Protein AF-A0A8T6WLR1-F1 (afdb_monomer)

Secondary structure (DSSP, 8-state):
-HHHHHHHHHTT---GGGHHHHHHHHHHHHHHHHTT-TTHHHHHHHHHHHHHHSPPEEEEEE-----BGGGS-HHHHHHHHHHHHHTTTT---GGGGGTT-PPPBHHHHHHHHHHHHHEEEEEEEEE---THHHHSTT--

Sequence (140 aa):
MDEAIHRLKKEGLVYPPYEKAVRGFYKHIVELEKEGRNGIWARFLKNVFAPMMAKKFEFVVGNPPWIRWGYLSKEYREATLDMWKNYGLFSLKGQAARLGGGEKDFSMLFTYATADHYLARNGKLGFLITQEVFKSKGAG

pLDDT: mean 82.79, std 14.35, range [39.69, 97.94]

Structure (mmCIF, N/CA/C/O backbone):
data_AF-A0A8T6WLR1-F1
#
_entry.id   AF-A0A8T6WLR1-F1
#
loop_
_atom_site.group_PDB
_atom_site.id
_atom_site.type_symbol
_atom_site.label_atom_id
_atom_site.label_alt_id
_atom_site.label_comp_id
_atom_site.label_asym_id
_atom_site.label_entity_id
_atom_site.label_seq_id
_atom_site.pdbx_PDB_ins_code
_atom_site.Cartn_x
_atom_site.Cartn_y
_atom_site.Cartn_z
_atom_site.occupancy
_atom_site.B_iso_or_equiv
_atom_site.auth_seq_id
_atom_site.auth_comp_id
_atom_site.auth_asym_id
_atom_site.auth_atom_id
_atom_site.pdbx_PDB_model_num
ATOM 1 N N . MET A 1 1 ? -20.484 0.625 26.353 1.00 76.56 1 MET A N 1
ATOM 2 C CA . MET A 1 1 ? -19.078 0.296 26.019 1.00 76.56 1 MET A CA 1
ATOM 3 C C . MET A 1 1 ? -18.715 -1.075 26.563 1.00 76.56 1 MET A C 1
ATOM 5 O O . MET A 1 1 ? -18.305 -1.919 25.779 1.00 76.56 1 MET A O 1
ATOM 9 N N . ASP A 1 2 ? -18.927 -1.336 27.855 1.00 81.19 2 ASP A N 1
ATOM 10 C CA . ASP A 1 2 ? -18.572 -2.635 28.445 1.00 81.19 2 ASP A CA 1
ATOM 11 C C . ASP A 1 2 ? -19.398 -3.804 27.914 1.00 81.19 2 ASP A C 1
ATOM 13 O O . ASP A 1 2 ? -18.840 -4.870 27.684 1.00 81.19 2 ASP A O 1
ATOM 17 N N . GLU A 1 3 ? -20.673 -3.587 27.585 1.00 86.44 3 GLU A N 1
ATOM 18 C CA . GLU A 1 3 ? -21.495 -4.609 26.927 1.00 86.44 3 GLU A CA 1
ATOM 19 C C . GLU A 1 3 ? -20.949 -4.999 25.539 1.00 86.44 3 GLU A C 1
ATOM 21 O O . GLU A 1 3 ? -20.848 -6.181 25.219 1.00 86.44 3 GLU A O 1
ATOM 26 N N . ALA A 1 4 ? -20.529 -4.022 24.728 1.00 84.75 4 ALA A N 1
ATOM 27 C CA . ALA A 1 4 ? -19.969 -4.274 23.399 1.00 84.75 4 ALA A CA 1
ATOM 28 C C . ALA A 1 4 ? -18.645 -5.048 23.484 1.00 84.75 4 ALA A C 1
ATOM 30 O O . ALA A 1 4 ? -18.452 -6.028 22.772 1.00 84.75 4 ALA A O 1
ATOM 31 N N . ILE A 1 5 ? -17.757 -4.662 24.405 1.00 86.62 5 ILE A N 1
ATOM 32 C CA . ILE A 1 5 ? -16.492 -5.373 24.626 1.00 86.62 5 ILE A CA 1
ATOM 33 C C . ILE A 1 5 ? -16.734 -6.769 25.200 1.00 86.62 5 ILE A C 1
ATOM 35 O O . ILE A 1 5 ? -16.052 -7.710 24.805 1.00 86.62 5 ILE A O 1
ATOM 39 N N . HIS A 1 6 ? -17.713 -6.930 26.091 1.00 88.38 6 HIS A N 1
ATOM 40 C CA . HIS A 1 6 ? -18.094 -8.235 26.621 1.00 88.38 6 HIS A CA 1
ATOM 41 C C . HIS A 1 6 ? -18.590 -9.170 25.510 1.00 88.38 6 HIS A C 1
ATOM 43 O O . HIS A 1 6 ? -18.133 -10.309 25.427 1.00 88.38 6 HIS A O 1
ATOM 49 N N . ARG A 1 7 ? -19.444 -8.677 24.603 1.00 89.62 7 ARG A N 1
ATOM 50 C CA . ARG A 1 7 ? -19.874 -9.431 23.414 1.00 89.62 7 ARG A CA 1
ATOM 51 C C . ARG A 1 7 ? -18.686 -9.798 22.523 1.00 89.62 7 ARG A C 1
ATOM 53 O O . ARG A 1 7 ? -18.521 -10.965 22.203 1.00 89.62 7 ARG A O 1
ATOM 60 N N . LEU A 1 8 ? -17.809 -8.848 22.196 1.00 88.25 8 LEU A N 1
ATOM 61 C CA . LEU A 1 8 ? -16.635 -9.117 21.357 1.00 88.25 8 LEU A CA 1
ATOM 62 C C . LEU A 1 8 ? -15.662 -10.129 21.991 1.00 88.25 8 LEU A C 1
ATOM 64 O O . LEU A 1 8 ? -15.088 -10.950 21.282 1.00 88.25 8 LEU A O 1
ATOM 68 N N . LYS A 1 9 ? -15.497 -10.112 23.320 1.00 87.50 9 LYS A N 1
ATOM 69 C CA . LYS A 1 9 ? -14.733 -11.134 24.055 1.00 87.50 9 LYS A CA 1
ATOM 70 C C . LYS A 1 9 ? -15.397 -12.507 23.983 1.00 87.50 9 LYS A C 1
ATOM 72 O O . LYS A 1 9 ? -14.704 -13.493 23.761 1.00 87.50 9 LYS A O 1
ATOM 77 N N . LYS A 1 10 ? -16.722 -12.571 24.152 1.00 90.75 10 LYS A N 1
ATOM 78 C CA .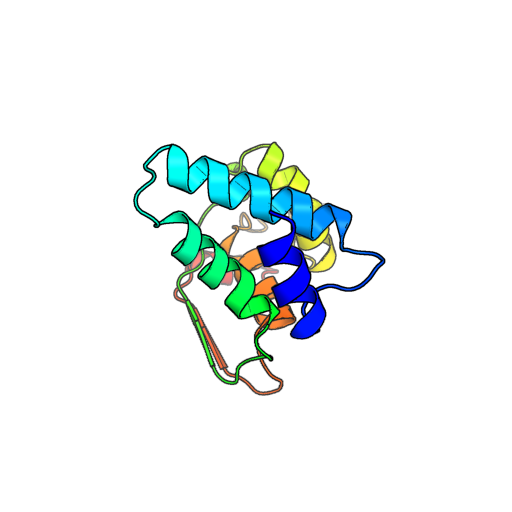 LYS A 1 10 ? -17.497 -13.817 24.058 1.00 90.75 10 LYS A CA 1
ATOM 79 C C . LYS A 1 10 ? -17.382 -14.456 22.670 1.00 90.75 10 LYS A C 1
ATOM 81 O O . LYS A 1 10 ? -17.249 -15.668 22.579 1.00 90.75 10 LYS A O 1
ATOM 86 N N . GLU A 1 11 ? -17.367 -13.639 21.620 1.00 90.50 11 GLU A N 1
ATOM 87 C CA . GLU A 1 11 ? -17.165 -14.070 20.227 1.00 90.50 11 GLU A CA 1
ATOM 88 C C . GLU A 1 11 ? -15.695 -14.401 19.895 1.00 90.50 11 GLU A C 1
ATOM 90 O O . GLU A 1 11 ? -15.371 -14.738 18.760 1.00 90.50 11 GLU A O 1
ATOM 95 N N . GLY A 1 12 ? -14.771 -14.274 20.855 1.00 87.31 12 GLY A N 1
ATOM 96 C CA . GLY A 1 12 ? -13.347 -14.531 20.632 1.00 87.31 12 GLY A CA 1
ATOM 97 C C . GLY A 1 12 ? -12.650 -13.489 19.751 1.00 87.31 12 GLY A C 1
ATOM 98 O O . GLY A 1 12 ? -11.558 -13.740 19.262 1.00 87.31 12 GLY A O 1
ATOM 99 N N . LEU A 1 13 ? -13.240 -12.309 19.551 1.00 84.94 13 LEU A N 1
ATOM 100 C CA . LEU A 1 13 ? -12.689 -11.242 18.705 1.00 84.94 13 LEU A CA 1
ATOM 101 C C . LEU A 1 13 ? -11.739 -10.297 19.460 1.00 84.94 13 LEU A C 1
ATOM 103 O O . LEU A 1 13 ? -11.135 -9.408 18.860 1.00 84.94 13 LEU A O 1
ATOM 107 N N . VAL A 1 14 ? -11.615 -10.453 20.783 1.00 86.81 14 VAL A N 1
ATOM 108 C CA . VAL A 1 14 ? -10.754 -9.625 21.640 1.00 86.81 14 VAL A CA 1
ATOM 109 C C . VAL A 1 14 ? -9.903 -10.510 22.529 1.00 86.81 14 VAL A C 1
ATOM 111 O O . VAL A 1 14 ? -10.424 -11.266 23.346 1.00 86.81 14 VAL A O 1
ATOM 114 N N . TYR A 1 15 ? -8.588 -10.330 22.427 1.00 85.12 15 TYR A N 1
ATOM 115 C CA . TYR A 1 15 ? -7.599 -11.027 23.244 1.00 85.12 15 TYR A CA 1
ATOM 116 C C . TYR A 1 15 ? -6.879 -10.047 24.181 1.00 85.12 15 TYR A C 1
ATOM 118 O O . TYR A 1 15 ? -6.735 -8.871 23.825 1.00 85.12 15 TYR A O 1
ATOM 126 N N . PRO A 1 16 ? -6.394 -10.500 25.356 1.00 83.44 16 PRO A N 1
ATOM 127 C CA . PRO A 1 16 ? -5.834 -9.619 26.386 1.00 83.44 16 PRO A CA 1
ATOM 128 C C . PRO A 1 16 ? -4.764 -8.622 25.902 1.00 83.44 16 PRO A C 1
ATOM 130 O O . PRO A 1 16 ? -4.846 -7.459 26.298 1.00 83.44 16 PRO A O 1
ATOM 133 N N . PRO A 1 17 ? -3.826 -8.982 24.997 1.00 88.69 17 PRO A N 1
ATOM 134 C CA . PRO A 1 17 ? -2.827 -8.032 24.496 1.00 88.69 17 PRO A CA 1
ATOM 135 C C . PRO A 1 17 ? -3.416 -6.848 23.711 1.00 88.69 17 PRO A C 1
ATOM 137 O O . PRO A 1 17 ? -2.800 -5.788 23.638 1.00 88.69 17 PRO A O 1
ATOM 140 N N . TYR A 1 18 ? -4.609 -7.008 23.130 1.00 87.75 18 TYR A N 1
ATOM 141 C CA . TYR A 1 18 ? -5.208 -6.044 22.201 1.00 87.75 18 TYR A CA 1
ATOM 142 C C . TYR A 1 18 ? -6.467 -5.360 22.747 1.00 87.75 18 TYR A C 1
ATOM 144 O O . TYR A 1 18 ? -7.018 -4.480 22.087 1.00 87.75 18 TYR A O 1
ATOM 152 N N . GLU A 1 19 ? -6.919 -5.694 23.960 1.00 89.50 19 GLU A N 1
ATOM 153 C CA . GLU A 1 19 ? -8.167 -5.159 24.522 1.00 89.50 19 GLU A CA 1
ATOM 154 C C . GLU A 1 19 ? -8.190 -3.625 24.566 1.00 89.50 19 GLU A C 1
ATOM 156 O O . GLU A 1 19 ? -9.185 -3.006 24.183 1.00 89.50 19 GLU A O 1
ATOM 161 N N . LYS A 1 20 ? -7.088 -2.994 24.991 1.00 90.69 20 LYS A N 1
ATOM 162 C CA . LYS A 1 20 ? -6.993 -1.527 25.059 1.00 90.69 20 LYS A CA 1
ATOM 163 C C . LYS A 1 20 ? -7.117 -0.886 23.674 1.00 90.69 20 LYS A C 1
ATOM 165 O O . LYS A 1 20 ? -7.797 0.130 23.535 1.00 90.69 20 LYS A O 1
ATOM 170 N N . ALA A 1 21 ? -6.503 -1.494 22.659 1.00 91.06 21 ALA A N 1
ATOM 171 C CA . ALA A 1 21 ? -6.579 -1.025 21.280 1.00 91.06 21 ALA A CA 1
ATOM 172 C C . ALA A 1 21 ? -8.005 -1.159 20.727 1.00 91.06 21 ALA A C 1
ATOM 174 O O . ALA A 1 21 ? -8.538 -0.193 20.187 1.00 91.06 21 ALA A O 1
ATOM 175 N N . VAL A 1 22 ? -8.662 -2.305 20.946 1.00 90.06 22 VAL A N 1
ATOM 176 C CA . VAL A 1 22 ? -10.052 -2.524 20.509 1.00 90.06 22 VAL A CA 1
ATOM 177 C C . VAL A 1 22 ? -11.012 -1.554 21.199 1.00 90.06 22 VAL A C 1
ATOM 179 O O . VAL A 1 22 ? -11.883 -0.984 20.544 1.00 90.06 22 VAL A O 1
ATOM 182 N N . ARG A 1 23 ? -10.832 -1.298 22.501 1.00 91.00 23 ARG A N 1
ATOM 183 C CA . ARG A 1 23 ? -11.612 -0.291 23.240 1.00 91.00 23 ARG A CA 1
ATOM 184 C C . ARG A 1 23 ? -11.432 1.110 22.662 1.00 91.00 23 ARG A C 1
ATOM 186 O O . ARG A 1 23 ? -12.421 1.803 22.438 1.00 91.00 23 ARG A O 1
ATOM 193 N N . GLY A 1 24 ? -10.186 1.511 22.406 1.00 92.38 24 GLY A N 1
ATOM 194 C CA . GLY A 1 24 ? -9.875 2.803 21.795 1.00 92.38 24 GLY A CA 1
ATOM 195 C C . GLY A 1 24 ? -10.483 2.942 20.401 1.00 92.38 24 GLY A C 1
ATOM 196 O O . GLY A 1 24 ? -11.101 3.959 20.099 1.00 92.38 24 GLY A O 1
ATOM 197 N N . PHE A 1 25 ? -10.375 1.904 19.574 1.00 89.44 25 PHE A N 1
ATOM 198 C CA . PHE A 1 25 ? -10.963 1.875 18.239 1.00 89.44 25 PHE A CA 1
ATOM 199 C C . PHE A 1 25 ? -12.493 1.975 18.285 1.00 89.44 25 PHE A C 1
ATOM 201 O O . PHE A 1 25 ? -13.063 2.855 17.650 1.00 89.44 25 PHE A O 1
ATOM 208 N N . TYR A 1 26 ? -13.160 1.153 19.103 1.00 88.69 26 TYR A N 1
ATOM 209 C CA . TYR A 1 26 ? -14.615 1.200 19.275 1.00 88.69 26 TYR A CA 1
ATOM 210 C C . TYR A 1 26 ? -15.103 2.590 19.708 1.00 88.69 26 TYR A C 1
ATOM 212 O O . TYR A 1 26 ? -16.120 3.069 19.212 1.00 88.69 26 TYR A O 1
ATOM 220 N N . LYS A 1 27 ? -14.366 3.261 20.604 1.00 91.38 27 LYS A N 1
ATOM 221 C CA . LYS A 1 27 ? -14.705 4.616 21.050 1.00 91.38 27 LYS A CA 1
ATOM 222 C C . LYS A 1 27 ? -14.725 5.613 19.884 1.00 91.38 27 LYS A C 1
ATOM 224 O O . LYS A 1 27 ? -15.716 6.320 19.738 1.00 91.38 27 LYS A O 1
ATOM 229 N N . HIS A 1 28 ? -13.700 5.601 19.030 1.00 89.25 28 HIS A N 1
ATOM 230 C CA . HIS A 1 28 ? -13.650 6.465 17.844 1.00 89.25 28 HIS A CA 1
ATOM 231 C C . HIS A 1 28 ? -14.798 6.180 16.870 1.00 89.25 28 HIS A C 1
ATOM 233 O O . HIS A 1 28 ? -15.385 7.102 16.316 1.00 89.25 28 HIS A O 1
ATOM 239 N N . ILE A 1 29 ? -15.157 4.908 16.680 1.00 88.00 29 ILE A N 1
ATOM 240 C CA . ILE A 1 29 ? -16.284 4.527 15.818 1.00 88.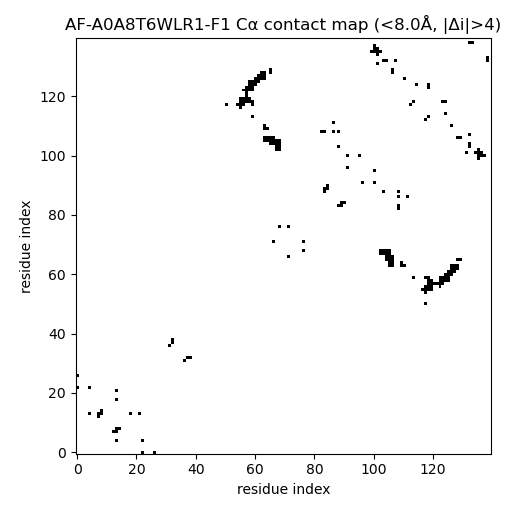00 29 ILE A CA 1
ATOM 241 C C . ILE A 1 29 ? -17.607 5.103 16.348 1.00 88.00 29 ILE A C 1
ATOM 243 O O . ILE A 1 29 ? -18.396 5.647 15.581 1.00 88.00 29 ILE A O 1
ATOM 247 N N . VAL A 1 30 ? -17.832 5.044 17.665 1.00 88.00 30 VAL A N 1
ATOM 248 C CA . VAL A 1 30 ? -19.018 5.641 18.303 1.00 88.00 30 VAL A CA 1
ATOM 249 C C . VAL A 1 30 ? -19.023 7.168 18.196 1.00 88.00 30 VAL A C 1
ATOM 251 O O . VAL A 1 30 ? -20.087 7.759 18.035 1.00 88.00 30 VAL A O 1
ATOM 254 N N . GLU A 1 31 ? -17.864 7.818 18.304 1.00 90.00 31 GLU A N 1
ATOM 255 C CA . GLU A 1 31 ? -17.737 9.272 18.134 1.00 90.00 31 GLU A CA 1
ATOM 256 C C . GLU A 1 31 ? -18.097 9.695 16.701 1.00 90.00 31 GLU A C 1
ATOM 258 O O . GLU A 1 31 ? -18.952 10.559 16.527 1.00 90.00 31 GLU A O 1
ATOM 263 N N . LEU A 1 32 ? -17.569 9.002 15.686 1.00 86.62 32 LEU A N 1
ATOM 264 C CA . LEU A 1 32 ? -17.901 9.250 14.276 1.00 86.62 32 LEU A CA 1
ATOM 265 C C . LEU A 1 32 ? -19.397 9.073 13.971 1.00 86.62 32 LEU A C 1
ATOM 267 O O . LEU A 1 32 ? -19.957 9.818 13.164 1.00 86.62 32 LEU A O 1
ATOM 271 N N . GLU A 1 33 ? -20.045 8.091 14.603 1.00 85.81 33 GLU A N 1
ATOM 272 C CA . GLU A 1 33 ? -21.489 7.873 14.470 1.00 85.81 33 GLU A CA 1
ATOM 273 C C . GLU A 1 33 ? -22.290 9.024 15.098 1.00 85.81 33 GLU A C 1
ATOM 275 O O . GLU A 1 33 ? -23.222 9.545 14.486 1.00 85.81 33 GLU A O 1
ATOM 280 N N . LYS A 1 34 ? -21.891 9.482 16.293 1.00 88.06 34 LYS A N 1
ATOM 281 C CA . LYS A 1 34 ? -22.521 10.625 16.978 1.00 88.06 34 LYS A CA 1
ATOM 282 C C . LYS A 1 34 ? -22.372 11.936 16.211 1.00 88.06 34 LYS A C 1
ATOM 284 O O . LYS A 1 34 ? -23.265 12.772 16.269 1.00 88.06 34 LYS A O 1
ATOM 289 N N . GLU A 1 35 ? -21.269 12.106 15.492 1.00 89.31 35 GLU A N 1
ATOM 290 C CA . GLU A 1 35 ? -21.024 13.253 14.611 1.00 89.31 35 GLU A CA 1
ATOM 291 C C . GLU A 1 35 ? -21.880 13.228 13.329 1.00 89.31 35 GLU A C 1
ATOM 293 O O . GLU A 1 35 ? -21.781 14.135 12.503 1.00 89.31 35 GLU A O 1
ATOM 298 N N . GLY A 1 36 ? -22.718 12.203 13.125 1.00 82.31 36 GLY A N 1
ATOM 299 C CA . GLY A 1 36 ? -23.612 12.109 11.969 1.00 82.31 36 GLY A CA 1
ATOM 300 C C . GLY A 1 36 ? -22.876 11.862 10.652 1.00 82.31 36 GLY A C 1
ATOM 301 O O . GLY A 1 36 ? -23.397 12.161 9.574 1.00 82.31 36 GLY A O 1
ATOM 302 N N . ARG A 1 37 ? -21.655 11.314 10.701 1.00 74.19 37 ARG A N 1
ATOM 303 C CA . ARG A 1 37 ? -20.830 11.059 9.514 1.00 74.19 37 ARG A CA 1
ATOM 304 C C . ARG A 1 37 ? -21.297 9.818 8.751 1.00 74.19 37 ARG A C 1
ATOM 306 O O . ARG A 1 37 ? -20.576 8.832 8.754 1.00 74.19 37 ARG A O 1
ATOM 313 N N . ASN A 1 38 ? -22.488 9.877 8.144 1.00 76.00 38 ASN A N 1
ATOM 314 C CA . ASN A 1 38 ? -23.123 9.023 7.110 1.00 76.00 38 ASN A CA 1
ATOM 315 C C . ASN A 1 38 ? -22.716 7.529 6.931 1.00 76.00 38 ASN A C 1
ATOM 317 O O . ASN A 1 38 ? -22.987 6.949 5.881 1.00 76.00 38 ASN A O 1
ATOM 321 N N . GLY A 1 39 ? -22.063 6.886 7.899 1.00 77.56 39 GLY A N 1
ATOM 322 C CA . GLY A 1 39 ? -21.589 5.501 7.865 1.00 77.56 39 GLY A CA 1
ATOM 323 C C . GLY A 1 39 ? -20.510 5.173 6.821 1.00 77.56 39 GLY A C 1
ATOM 324 O O . GLY A 1 39 ? -20.056 4.029 6.765 1.00 77.56 39 GLY A O 1
ATOM 325 N N . ILE A 1 40 ? -20.054 6.122 5.988 1.00 82.25 40 ILE A N 1
ATOM 326 C CA . ILE A 1 40 ? -19.105 5.835 4.892 1.00 82.25 40 ILE A CA 1
ATOM 327 C C . ILE A 1 40 ? -17.769 5.277 5.419 1.00 82.25 40 ILE A C 1
ATOM 329 O O . ILE A 1 40 ? -17.143 4.433 4.769 1.00 82.25 40 ILE A O 1
ATOM 333 N N . TRP A 1 41 ? -17.347 5.688 6.617 1.00 83.06 41 TRP A N 1
ATOM 334 C CA . TRP A 1 41 ? -16.135 5.184 7.270 1.00 83.06 41 TRP A CA 1
ATOM 335 C C . TRP A 1 41 ? -16.159 3.656 7.448 1.00 83.06 41 TRP A C 1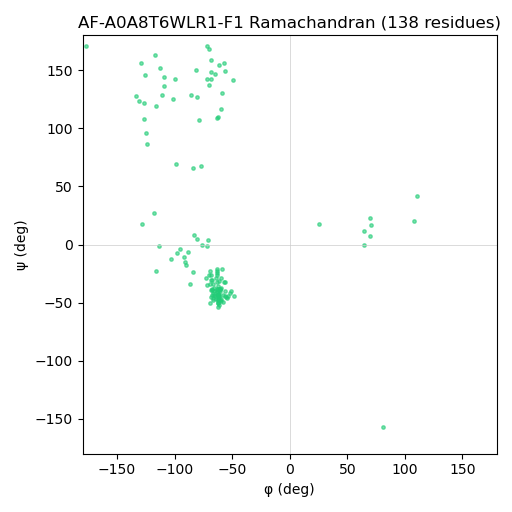
ATOM 337 O O . TRP A 1 41 ? -15.116 3.019 7.307 1.00 83.06 41 TRP A O 1
ATOM 347 N N . ALA A 1 42 ? -17.330 3.041 7.654 1.00 84.19 42 ALA A N 1
ATOM 348 C CA . ALA A 1 42 ? -17.450 1.592 7.820 1.00 84.19 42 ALA A CA 1
ATOM 349 C C . ALA A 1 42 ? -17.068 0.863 6.527 1.00 84.19 42 ALA A C 1
ATOM 351 O O . ALA A 1 42 ? -16.356 -0.143 6.545 1.00 84.19 42 ALA A O 1
ATOM 352 N N . ARG A 1 43 ? -17.492 1.418 5.385 1.00 82.44 43 ARG A N 1
ATOM 353 C CA . ARG A 1 43 ? -17.144 0.905 4.057 1.00 82.44 43 ARG A CA 1
ATOM 354 C C . ARG A 1 43 ? -15.653 1.063 3.770 1.00 82.44 43 ARG A C 1
ATOM 356 O O . ARG A 1 43 ? -15.048 0.132 3.246 1.00 82.44 43 ARG A O 1
ATOM 363 N N . PHE A 1 44 ? -15.056 2.199 4.134 1.00 83.12 44 PHE A N 1
ATOM 364 C CA . PHE A 1 44 ? -13.613 2.400 3.978 1.00 83.12 44 PHE A CA 1
ATOM 365 C C . PHE A 1 44 ? -12.805 1.410 4.811 1.00 83.12 44 PHE A C 1
ATOM 367 O O . PHE A 1 44 ? -11.931 0.745 4.265 1.00 83.12 44 PHE A O 1
ATOM 374 N N . LEU A 1 45 ? -13.139 1.248 6.093 1.00 84.06 45 LEU A N 1
ATOM 375 C CA . LEU A 1 45 ? -12.464 0.286 6.965 1.00 84.06 45 LEU A CA 1
ATOM 376 C C . LEU A 1 45 ? -12.578 -1.129 6.402 1.00 84.06 45 LEU A C 1
ATOM 378 O O . LEU A 1 45 ? -11.564 -1.796 6.217 1.00 84.06 45 LEU A O 1
ATOM 382 N N . LYS A 1 46 ? -13.789 -1.563 6.031 1.00 83.75 46 LYS A N 1
ATOM 383 C CA . LYS A 1 46 ? -13.995 -2.882 5.421 1.00 83.75 46 LYS A CA 1
ATOM 384 C C . LYS A 1 46 ? -13.089 -3.094 4.204 1.00 83.75 46 LYS A C 1
ATOM 386 O O . LYS A 1 46 ? -12.473 -4.147 4.084 1.00 83.75 46 LYS A O 1
ATOM 391 N N . ASN A 1 47 ? -12.982 -2.096 3.330 1.00 82.62 47 ASN A N 1
ATOM 392 C CA . ASN A 1 47 ? -12.173 -2.192 2.118 1.00 82.62 47 ASN A CA 1
ATOM 393 C C . ASN A 1 47 ? -10.665 -2.178 2.392 1.00 82.62 47 ASN A C 1
ATOM 395 O O . ASN A 1 47 ? -9.930 -2.860 1.690 1.00 82.62 47 ASN A O 1
ATOM 399 N N . VAL A 1 48 ? -10.200 -1.437 3.402 1.00 84.25 48 VAL A N 1
ATOM 400 C CA . VAL A 1 48 ? -8.780 -1.411 3.791 1.00 84.25 48 VAL A CA 1
ATOM 401 C C . VAL A 1 48 ? -8.351 -2.751 4.393 1.00 84.25 48 VAL A C 1
ATOM 403 O O . VAL A 1 48 ? -7.260 -3.234 4.103 1.00 84.25 48 VAL A O 1
ATOM 406 N N . PHE A 1 49 ? -9.211 -3.384 5.196 1.00 81.75 49 PHE A N 1
ATOM 407 C CA . PHE A 1 49 ? -8.897 -4.663 5.840 1.00 81.75 49 PHE A CA 1
ATOM 408 C C . PHE A 1 49 ? -9.148 -5.886 4.947 1.00 81.75 49 PHE A C 1
ATOM 410 O O . PHE A 1 49 ? -8.511 -6.918 5.155 1.00 81.75 49 PHE A O 1
ATOM 417 N N . ALA A 1 50 ? -10.027 -5.792 3.943 1.00 78.25 50 ALA A N 1
ATOM 418 C CA . ALA A 1 50 ? -10.377 -6.931 3.093 1.00 78.25 50 ALA A CA 1
ATOM 419 C C . ALA A 1 50 ? -9.156 -7.611 2.430 1.00 78.25 50 ALA A C 1
ATOM 421 O O . ALA A 1 50 ? -9.065 -8.834 2.530 1.00 78.25 50 ALA A O 1
ATOM 422 N N . PRO A 1 51 ? -8.182 -6.887 1.838 1.00 71.44 51 PRO A N 1
ATOM 423 C CA . PRO A 1 51 ? -6.992 -7.511 1.259 1.00 71.44 51 PRO A CA 1
ATOM 424 C C . PRO A 1 51 ? -6.063 -8.144 2.298 1.00 71.44 51 PRO A C 1
ATOM 426 O O . PRO A 1 51 ? -5.422 -9.141 1.995 1.00 71.44 51 PRO A O 1
ATOM 429 N N . MET A 1 52 ? -6.001 -7.602 3.521 1.00 73.25 52 MET A N 1
ATOM 430 C CA . MET A 1 52 ? -5.165 -8.161 4.594 1.00 73.25 52 MET A CA 1
ATOM 431 C C . MET A 1 52 ? -5.734 -9.463 5.163 1.00 73.25 52 MET A C 1
ATOM 433 O O . MET A 1 52 ? -4.988 -10.301 5.661 1.00 73.25 52 MET A O 1
ATOM 437 N N . MET A 1 53 ? -7.057 -9.625 5.112 1.00 72.06 53 MET A N 1
ATOM 438 C CA . MET A 1 53 ? -7.738 -10.841 5.563 1.00 72.06 53 MET A CA 1
ATOM 439 C C . MET A 1 53 ? -7.892 -11.884 4.451 1.00 72.06 53 MET A C 1
ATOM 441 O O . MET A 1 53 ? -8.165 -13.052 4.731 1.00 72.06 53 MET A O 1
ATOM 445 N N . ALA A 1 54 ? -7.742 -11.475 3.194 1.00 76.31 54 ALA A N 1
ATOM 446 C CA . ALA A 1 54 ? -7.800 -12.371 2.056 1.00 76.31 54 ALA A CA 1
ATOM 447 C C . ALA A 1 54 ? -6.461 -13.093 1.843 1.00 76.31 54 ALA A C 1
ATOM 449 O O . ALA A 1 54 ? -5.384 -12.577 2.132 1.00 76.31 54 ALA A O 1
ATOM 450 N N . LYS A 1 55 ? -6.532 -14.313 1.302 1.00 84.31 55 LYS A N 1
ATOM 451 C CA . LYS A 1 55 ? -5.351 -14.996 0.760 1.00 84.31 55 LYS A CA 1
ATOM 452 C C . LYS A 1 55 ? -4.930 -14.328 -0.554 1.00 84.31 55 LYS A C 1
ATOM 454 O O . LYS A 1 55 ? -5.669 -13.531 -1.125 1.00 84.31 55 LYS A O 1
ATOM 459 N N . LYS A 1 56 ? -3.758 -14.712 -1.061 1.00 91.88 56 LYS A N 1
ATOM 460 C CA . LYS A 1 56 ? -3.324 -14.368 -2.419 1.00 91.88 56 LYS A CA 1
ATOM 461 C C . LYS A 1 56 ? -4.340 -14.842 -3.470 1.00 91.88 56 LYS A C 1
ATOM 463 O O . LYS A 1 56 ? -4.992 -15.869 -3.287 1.00 91.88 56 LYS A O 1
ATOM 468 N N . PHE A 1 57 ? -4.429 -14.112 -4.575 1.00 93.12 57 PHE A N 1
ATOM 469 C CA . PHE A 1 57 ? -5.427 -14.269 -5.627 1.00 93.12 57 PHE A CA 1
ATOM 470 C C . PHE A 1 57 ? -4.816 -14.835 -6.911 1.00 93.12 57 PHE A C 1
ATOM 472 O O . PHE A 1 57 ? -3.699 -14.487 -7.290 1.00 93.12 57 PHE A O 1
ATOM 479 N N . GLU A 1 58 ? -5.572 -15.671 -7.620 1.00 96.44 58 GLU A N 1
ATOM 480 C CA . GLU A 1 58 ? -5.173 -16.207 -8.931 1.00 96.44 58 GLU A CA 1
ATOM 481 C C . GLU A 1 58 ? -5.193 -15.143 -10.032 1.00 96.44 58 GLU A C 1
ATOM 483 O O . GLU A 1 58 ? -4.451 -15.246 -11.006 1.00 96.44 58 GLU A O 1
ATOM 488 N N . PHE A 1 59 ? -6.012 -14.104 -9.866 1.00 96.44 59 PHE A N 1
ATOM 489 C CA . PHE A 1 59 ? -6.111 -12.982 -10.788 1.00 96.44 59 PHE A CA 1
ATOM 490 C C . PHE A 1 59 ? -6.082 -11.681 -10.002 1.00 96.44 59 PHE A C 1
ATOM 492 O O . PHE A 1 59 ? -6.882 -11.485 -9.087 1.00 96.44 59 PHE A O 1
ATOM 499 N N . VAL A 1 60 ? -5.187 -10.778 -10.388 1.00 95.44 60 VAL A N 1
ATOM 500 C CA . VAL A 1 60 ? -5.149 -9.420 -9.854 1.00 95.44 60 VAL A CA 1
ATOM 501 C C . VAL A 1 60 ? -5.180 -8.444 -11.018 1.00 95.44 60 VAL A C 1
ATOM 503 O O . VAL A 1 60 ? -4.331 -8.493 -11.905 1.00 95.44 60 VAL A O 1
ATOM 506 N N . VAL A 1 61 ? -6.179 -7.567 -11.026 1.00 96.81 61 VAL A N 1
ATOM 507 C CA . VAL A 1 61 ? -6.386 -6.570 -12.079 1.00 96.81 61 VAL A CA 1
ATOM 508 C C . VAL A 1 61 ? -6.477 -5.177 -11.478 1.00 96.81 61 VAL A C 1
ATOM 510 O O . VAL A 1 61 ? -6.976 -5.014 -10.365 1.00 96.81 61 VAL A O 1
ATOM 513 N N . GLY A 1 62 ? -5.990 -4.165 -12.191 1.00 94.62 62 GLY A N 1
ATOM 514 C CA . GLY A 1 62 ? -5.971 -2.810 -11.649 1.00 94.62 62 GLY A CA 1
ATOM 515 C C . GLY A 1 62 ? -5.450 -1.744 -12.602 1.00 94.62 62 GLY A C 1
ATOM 516 O O . GLY A 1 62 ? -4.920 -2.027 -13.672 1.00 94.62 62 GLY A O 1
ATOM 517 N N . ASN A 1 63 ? -5.608 -0.495 -12.178 1.00 96.06 63 ASN A N 1
ATOM 518 C CA . ASN A 1 63 ? -5.045 0.682 -12.827 1.00 96.06 63 ASN A CA 1
ATOM 519 C C . ASN A 1 63 ? -4.208 1.436 -11.780 1.00 96.06 63 ASN A C 1
ATOM 521 O O . ASN A 1 63 ? -4.764 2.260 -11.046 1.00 96.06 63 ASN A O 1
ATOM 525 N N . PRO A 1 64 ? -2.923 1.077 -11.602 1.00 93.94 64 PRO A N 1
ATOM 526 C CA . PRO A 1 64 ? -2.065 1.733 -10.625 1.00 93.94 64 PRO A CA 1
ATOM 527 C C . PRO A 1 64 ? -1.896 3.231 -10.936 1.00 93.94 64 PRO A C 1
ATOM 529 O O . PRO A 1 64 ? -2.000 3.636 -12.091 1.00 93.94 64 PRO A O 1
ATOM 532 N N . PRO A 1 65 ? -1.599 4.074 -9.935 1.00 91.81 65 PRO A N 1
ATOM 533 C CA . PRO A 1 65 ? -1.445 5.510 -10.145 1.00 91.81 65 PRO A CA 1
ATOM 534 C C . PRO A 1 65 ? -0.170 5.835 -10.939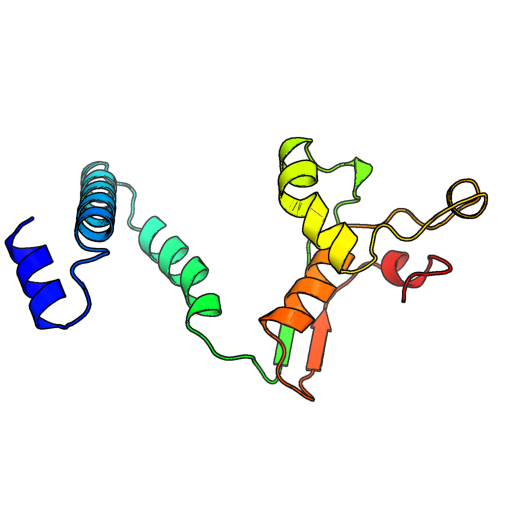 1.00 91.81 65 PRO A C 1
ATOM 536 O O . PRO A 1 65 ? 0.909 5.311 -10.661 1.00 91.81 65 PRO A O 1
ATOM 539 N N . TRP A 1 66 ? -0.277 6.754 -11.899 1.00 91.12 66 TRP A N 1
ATOM 540 C CA . TRP A 1 66 ? 0.820 7.148 -12.792 1.00 91.12 66 TRP A CA 1
ATOM 541 C C . TRP A 1 66 ? 1.487 8.437 -12.318 1.00 91.12 66 TRP A C 1
ATOM 543 O O . TRP A 1 66 ? 1.339 9.502 -12.916 1.00 91.12 66 TRP A O 1
ATOM 553 N N . ILE A 1 67 ? 2.194 8.347 -11.194 1.00 89.62 67 ILE A N 1
ATOM 554 C CA . ILE A 1 67 ? 2.852 9.497 -10.569 1.00 89.62 67 ILE A CA 1
ATOM 555 C C . ILE A 1 67 ? 4.353 9.261 -10.588 1.00 89.62 67 ILE A C 1
ATOM 557 O O . ILE A 1 67 ? 4.839 8.297 -10.001 1.00 89.62 67 ILE A O 1
ATOM 561 N N . ARG A 1 68 ? 5.104 10.137 -11.253 1.00 87.50 68 ARG A N 1
ATOM 562 C CA . ARG A 1 68 ? 6.568 10.056 -11.256 1.00 87.50 68 ARG A CA 1
ATOM 563 C C . ARG A 1 68 ? 7.123 10.302 -9.862 1.00 87.50 68 ARG A C 1
ATOM 565 O O . ARG A 1 68 ? 6.586 11.124 -9.118 1.00 87.50 68 ARG A O 1
ATOM 572 N N . TRP A 1 69 ? 8.230 9.639 -9.535 1.00 85.50 69 TRP A N 1
ATOM 573 C CA . TRP A 1 69 ? 8.877 9.778 -8.230 1.00 85.50 69 TRP A CA 1
ATOM 574 C C . TRP A 1 69 ? 9.148 11.242 -7.851 1.00 85.50 69 TRP A C 1
ATOM 576 O O . TRP A 1 69 ? 8.896 11.631 -6.710 1.00 85.50 69 TRP A O 1
ATOM 586 N N . GLY A 1 70 ? 9.599 12.072 -8.802 1.00 84.25 70 GLY A N 1
ATOM 587 C CA . GLY A 1 70 ? 9.891 13.488 -8.566 1.00 84.25 70 GLY A CA 1
ATOM 588 C C . GLY A 1 70 ? 8.677 14.337 -8.169 1.00 84.25 70 GLY A C 1
ATOM 589 O O . GLY A 1 70 ? 8.851 15.369 -7.524 1.00 84.25 70 GLY A O 1
ATOM 590 N N . TYR A 1 71 ? 7.460 13.895 -8.500 1.00 88.56 71 TYR A N 1
ATOM 591 C CA . TYR A 1 71 ? 6.214 14.603 -8.185 1.00 88.56 71 TYR A CA 1
ATOM 592 C C . TYR A 1 71 ? 5.536 14.131 -6.895 1.00 88.56 71 TYR A C 1
ATOM 594 O O . TYR A 1 71 ? 4.529 14.707 -6.486 1.00 88.56 71 TYR A O 1
ATOM 602 N N . LEU A 1 72 ? 6.066 13.104 -6.230 1.00 88.81 72 LEU A N 1
ATOM 603 C CA . LEU A 1 72 ? 5.547 12.667 -4.937 1.00 88.81 72 LEU A CA 1
ATOM 604 C C . LEU A 1 72 ? 5.906 13.674 -3.837 1.00 88.81 72 LEU A C 1
ATOM 606 O O . LEU A 1 72 ? 7.027 14.202 -3.786 1.00 88.81 72 LEU A O 1
ATOM 610 N N . SER A 1 73 ? 4.974 13.878 -2.899 1.00 91.94 73 SER A N 1
ATOM 611 C CA . SER A 1 73 ? 5.248 14.666 -1.695 1.00 91.94 73 SER A CA 1
ATOM 612 C C . SER A 1 73 ? 6.435 14.074 -0.928 1.00 91.94 73 SER A C 1
ATOM 614 O O . SER A 1 73 ? 6.770 12.891 -1.065 1.00 91.94 73 SER A O 1
ATOM 616 N N . LYS A 1 74 ? 7.107 14.904 -0.130 1.00 90.69 74 LYS A N 1
ATOM 617 C CA . LYS A 1 74 ? 8.264 14.464 0.657 1.00 90.69 74 LYS A CA 1
ATOM 618 C C . LYS A 1 74 ? 7.879 13.311 1.591 1.00 90.69 74 LYS A C 1
ATOM 620 O O . LYS A 1 74 ? 8.574 12.303 1.631 1.00 90.69 74 LYS A O 1
ATOM 625 N N . GLU A 1 75 ? 6.731 13.433 2.241 1.00 93.06 75 GLU A N 1
ATOM 626 C CA . GLU A 1 75 ? 6.196 12.468 3.199 1.00 93.06 75 GLU A CA 1
ATOM 627 C C . GLU A 1 75 ? 5.928 11.117 2.526 1.00 93.06 75 GLU A C 1
ATOM 629 O O . GLU A 1 75 ? 6.301 10.075 3.055 1.00 93.06 75 GLU A O 1
ATOM 634 N N . TYR A 1 76 ? 5.347 11.117 1.320 1.00 89.19 76 TYR A N 1
ATOM 635 C CA . TYR A 1 76 ? 5.114 9.885 0.558 1.00 89.19 76 TYR A CA 1
ATOM 636 C C . TYR A 1 76 ? 6.412 9.226 0.093 1.00 89.19 76 TYR A C 1
ATOM 638 O O . TYR A 1 76 ? 6.527 7.996 0.114 1.00 89.19 76 TYR A O 1
ATOM 646 N N . ARG A 1 77 ? 7.398 10.029 -0.324 1.00 89.88 77 ARG A N 1
ATOM 647 C CA . ARG A 1 77 ? 8.720 9.511 -0.692 1.00 89.88 77 ARG A CA 1
ATOM 648 C C . ARG A 1 77 ? 9.391 8.853 0.500 1.00 89.88 77 ARG A C 1
ATOM 650 O O . ARG A 1 77 ? 9.860 7.732 0.364 1.00 89.88 77 ARG A O 1
ATOM 657 N N . GLU A 1 78 ? 9.388 9.506 1.655 1.00 91.81 78 GLU A N 1
ATOM 658 C CA . GLU A 1 78 ? 9.960 8.967 2.892 1.00 91.81 78 GLU A CA 1
ATOM 659 C C . GLU A 1 78 ? 9.238 7.692 3.340 1.00 91.81 78 GLU A C 1
ATOM 661 O O . GLU A 1 78 ? 9.891 6.680 3.583 1.00 91.81 78 GLU A O 1
ATOM 666 N N . ALA A 1 79 ? 7.902 7.698 3.348 1.00 92.06 79 ALA A N 1
ATOM 667 C CA . ALA A 1 79 ? 7.092 6.557 3.775 1.00 92.06 79 ALA A CA 1
ATOM 668 C C . ALA A 1 79 ? 7.261 5.314 2.889 1.00 92.06 79 ALA A C 1
ATOM 670 O O . ALA A 1 79 ? 7.096 4.193 3.365 1.00 92.06 79 ALA A O 1
ATOM 671 N N . THR A 1 80 ? 7.571 5.493 1.602 1.00 91.19 80 THR A N 1
ATOM 672 C CA . THR A 1 80 ? 7.710 4.372 0.659 1.00 91.19 80 THR A CA 1
ATOM 673 C C . THR A 1 80 ? 9.158 4.012 0.348 1.00 91.19 80 THR A C 1
ATOM 675 O O . THR A 1 80 ? 9.387 2.947 -0.223 1.00 91.19 80 THR A O 1
ATOM 678 N N . LEU A 1 81 ? 10.136 4.849 0.723 1.00 89.75 81 LEU A N 1
ATOM 679 C CA . LEU A 1 81 ? 11.541 4.781 0.295 1.00 89.75 81 LEU A CA 1
ATOM 680 C C . LEU A 1 81 ? 12.152 3.381 0.408 1.00 89.75 81 LEU A C 1
ATOM 682 O O . LEU A 1 81 ? 12.840 2.929 -0.509 1.00 89.75 81 LEU A O 1
ATOM 686 N N . ASP A 1 82 ? 11.901 2.696 1.518 1.00 91.19 82 ASP A N 1
ATOM 687 C CA . ASP A 1 82 ? 12.467 1.373 1.756 1.00 91.19 82 ASP A CA 1
ATOM 688 C C . ASP A 1 82 ? 11.871 0.315 0.828 1.00 91.19 82 ASP A C 1
ATOM 690 O O . ASP A 1 82 ? 12.606 -0.539 0.342 1.00 91.19 82 ASP A O 1
ATOM 694 N N . MET A 1 83 ? 10.590 0.419 0.460 1.00 90.94 83 MET A N 1
ATOM 695 C CA . MET A 1 83 ? 9.994 -0.471 -0.542 1.00 90.94 83 MET A CA 1
ATOM 696 C C . MET A 1 83 ? 10.663 -0.292 -1.908 1.00 90.94 83 MET A C 1
ATOM 698 O O . MET A 1 83 ? 11.004 -1.275 -2.560 1.00 90.94 83 MET A O 1
ATOM 702 N N . TRP A 1 84 ? 10.921 0.949 -2.331 1.00 89.12 84 TRP A N 1
ATOM 703 C CA . TRP A 1 84 ? 11.628 1.201 -3.592 1.00 89.12 84 TRP A CA 1
ATOM 704 C C . TRP A 1 84 ? 13.033 0.606 -3.598 1.00 89.12 84 TRP A C 1
ATOM 706 O O . TRP A 1 84 ? 13.469 0.070 -4.613 1.00 89.12 84 TRP A O 1
ATOM 716 N N . LYS A 1 85 ? 13.754 0.693 -2.475 1.00 87.50 85 LYS A N 1
ATOM 717 C CA . LYS A 1 85 ? 15.078 0.074 -2.342 1.00 87.50 85 LYS A CA 1
ATOM 718 C C . LYS A 1 85 ? 14.981 -1.450 -2.379 1.00 87.50 85 LYS A C 1
ATOM 720 O O . LYS A 1 85 ? 15.722 -2.073 -3.135 1.00 87.50 85 LYS A O 1
ATOM 725 N N . ASN A 1 86 ? 14.059 -2.027 -1.611 1.00 89.62 86 ASN A N 1
ATOM 726 C CA . ASN A 1 86 ? 13.876 -3.473 -1.486 1.00 89.62 86 ASN A CA 1
ATOM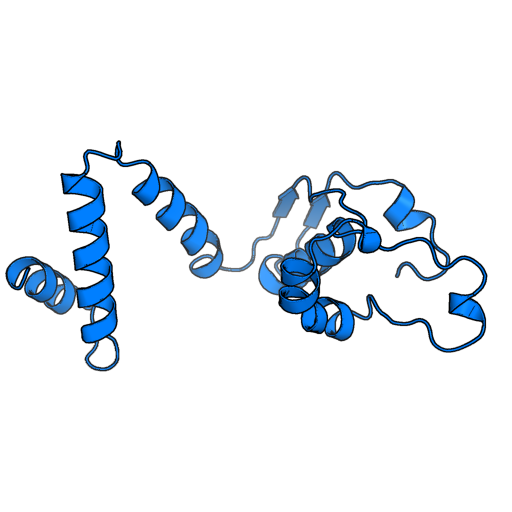 727 C C . ASN A 1 86 ? 13.474 -4.119 -2.815 1.00 89.62 86 ASN A C 1
ATOM 729 O O . ASN A 1 86 ? 13.981 -5.183 -3.151 1.00 89.62 86 ASN A O 1
ATOM 733 N N . TYR A 1 87 ? 12.638 -3.446 -3.609 1.00 88.44 87 TYR A N 1
ATOM 734 C CA . TYR A 1 87 ? 12.265 -3.897 -4.951 1.00 88.44 87 TYR A CA 1
ATOM 735 C C . TYR A 1 87 ? 13.286 -3.520 -6.038 1.00 88.44 87 TYR A C 1
ATOM 737 O O . TYR A 1 87 ? 13.007 -3.675 -7.222 1.00 88.44 87 TYR A O 1
ATOM 745 N N . GLY A 1 88 ? 14.464 -2.994 -5.679 1.00 84.56 88 GLY A N 1
ATOM 746 C CA . GLY A 1 88 ? 15.505 -2.635 -6.650 1.00 84.56 88 GLY A CA 1
ATOM 747 C C . GLY A 1 88 ? 15.163 -1.420 -7.521 1.00 84.56 88 GLY A C 1
ATOM 748 O O . GLY A 1 88 ? 15.932 -1.030 -8.395 1.00 84.56 88 GLY A O 1
ATOM 749 N N . LEU A 1 89 ? 14.065 -0.719 -7.241 1.00 82.38 89 LEU A N 1
ATOM 750 C CA . LEU A 1 89 ? 13.646 0.475 -7.969 1.00 82.38 89 LEU A CA 1
ATOM 751 C C . LEU A 1 89 ? 14.551 1.693 -7.702 1.00 82.38 89 LEU A C 1
ATOM 753 O O . LEU A 1 89 ? 14.355 2.736 -8.308 1.00 82.38 89 LEU A O 1
ATOM 757 N N . PHE A 1 90 ? 15.635 1.575 -6.933 1.00 73.81 90 PHE A N 1
ATOM 758 C CA . PHE A 1 90 ? 16.720 2.574 -6.872 1.00 73.81 90 PHE A CA 1
ATOM 759 C C . PHE A 1 90 ? 18.094 2.049 -7.326 1.00 73.81 90 PHE A C 1
ATOM 761 O O . PHE A 1 90 ? 19.132 2.574 -6.931 1.00 73.81 90 PHE A O 1
ATOM 768 N N . SER A 1 91 ? 18.137 1.044 -8.204 1.00 55.47 91 SER A N 1
ATOM 769 C CA . SER A 1 91 ? 19.394 0.461 -8.689 1.00 55.47 91 SER A CA 1
ATOM 770 C C . SER A 1 91 ? 20.033 1.213 -9.870 1.00 55.47 91 SER A C 1
ATOM 772 O O . SER A 1 91 ? 20.167 0.667 -10.962 1.00 55.47 91 SER A O 1
ATOM 774 N N . LEU A 1 92 ? 20.487 2.453 -9.677 1.00 50.66 92 LEU A N 1
ATOM 775 C CA . LEU A 1 92 ? 21.517 3.020 -10.560 1.00 50.66 92 LEU A CA 1
ATOM 776 C C . LEU A 1 92 ? 22.676 3.546 -9.713 1.00 50.66 92 LEU A C 1
ATOM 778 O O . LEU A 1 92 ? 22.564 4.566 -9.040 1.00 50.66 92 LEU A O 1
ATOM 782 N N . LYS A 1 93 ? 23.803 2.829 -9.757 1.00 51.44 93 LYS A N 1
ATOM 783 C CA . LYS A 1 93 ? 25.110 3.328 -9.317 1.00 51.44 93 LYS A CA 1
ATOM 784 C C . LYS A 1 93 ? 25.909 3.768 -10.549 1.00 51.44 93 LYS A C 1
ATOM 786 O O . LYS A 1 93 ? 25.869 3.105 -11.582 1.00 51.44 93 LYS A O 1
ATOM 791 N N . GLY A 1 94 ? 26.666 4.858 -10.425 1.00 51.56 94 GLY A N 1
ATOM 792 C CA . GLY A 1 94 ? 27.632 5.307 -11.438 1.00 51.56 94 GLY A CA 1
ATOM 793 C C . GLY A 1 94 ? 27.039 6.093 -12.619 1.00 51.56 94 GLY A C 1
ATOM 794 O O . GLY A 1 94 ? 25.975 6.701 -12.515 1.00 51.56 94 GLY A O 1
ATOM 795 N N . GLN A 1 95 ? 27.752 6.103 -13.754 1.00 39.69 95 GLN A N 1
ATOM 796 C CA . GLN A 1 95 ? 27.439 6.911 -14.951 1.00 39.69 95 GLN A CA 1
ATOM 797 C C . GLN A 1 95 ? 26.054 6.641 -15.575 1.00 39.69 95 GLN A C 1
ATOM 799 O O . GLN A 1 95 ? 25.524 7.520 -16.253 1.00 39.69 95 GLN A O 1
ATOM 804 N N . ALA A 1 96 ? 25.437 5.483 -15.315 1.00 47.28 96 ALA A N 1
ATOM 805 C CA . ALA A 1 96 ? 24.113 5.122 -15.833 1.00 47.28 96 ALA A CA 1
ATOM 806 C C . ALA A 1 96 ? 22.965 5.970 -15.241 1.00 47.28 96 ALA A C 1
ATOM 808 O O . ALA A 1 96 ? 21.963 6.202 -15.914 1.00 47.28 96 ALA A O 1
ATOM 809 N N . ALA A 1 97 ? 23.130 6.518 -14.029 1.00 49.19 97 ALA A N 1
ATOM 810 C CA . ALA A 1 97 ? 22.183 7.482 -13.455 1.00 49.19 97 ALA A CA 1
ATOM 811 C C . ALA A 1 97 ? 22.203 8.839 -14.185 1.00 49.19 97 ALA A C 1
ATOM 813 O O . ALA A 1 97 ? 21.232 9.587 -14.134 1.00 49.19 97 ALA A O 1
ATOM 814 N N . ARG A 1 98 ? 23.308 9.162 -14.873 1.00 43.12 98 ARG A N 1
ATOM 815 C CA . ARG A 1 98 ? 23.552 10.478 -15.481 1.00 43.12 98 ARG A CA 1
ATOM 816 C C . ARG A 1 98 ? 23.091 10.588 -16.938 1.00 43.12 98 ARG A C 1
ATOM 818 O O . ARG A 1 98 ? 23.106 11.690 -17.472 1.00 43.12 98 ARG A O 1
ATOM 825 N N . LEU A 1 99 ? 22.722 9.474 -17.581 1.00 39.97 99 LEU A N 1
ATOM 826 C CA . LEU A 1 99 ? 22.528 9.395 -19.039 1.00 39.97 99 LEU A CA 1
ATOM 827 C C . LEU A 1 99 ? 21.183 8.790 -19.491 1.00 39.97 99 LEU A C 1
ATOM 829 O O . LEU A 1 99 ? 21.044 8.442 -20.659 1.00 39.97 99 LEU A O 1
ATOM 833 N N . GLY A 1 100 ? 20.173 8.711 -18.618 1.00 42.69 100 GLY A N 1
ATOM 834 C CA . GLY A 1 100 ? 18.801 8.404 -19.055 1.00 42.69 100 GLY A CA 1
ATOM 835 C C . GLY A 1 100 ? 18.253 7.037 -18.647 1.00 42.69 100 GLY A C 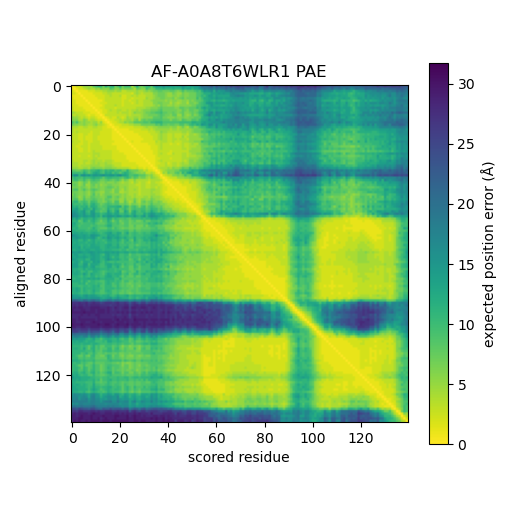1
ATOM 836 O O . GLY A 1 100 ? 17.559 6.389 -19.429 1.00 42.69 100 GLY A O 1
ATOM 837 N N . GLY A 1 101 ? 18.499 6.605 -17.408 1.00 51.88 101 GLY A N 1
ATOM 838 C CA . GLY A 1 101 ? 17.567 5.678 -16.767 1.00 51.88 101 GLY A CA 1
ATOM 839 C C . GLY A 1 101 ? 16.222 6.388 -16.632 1.00 51.88 101 GLY A C 1
ATOM 840 O O . GLY A 1 101 ? 16.142 7.376 -15.906 1.00 51.88 101 GLY A O 1
ATOM 841 N N . GLY A 1 102 ? 15.215 5.962 -17.398 1.00 57.47 102 GLY A N 1
ATOM 8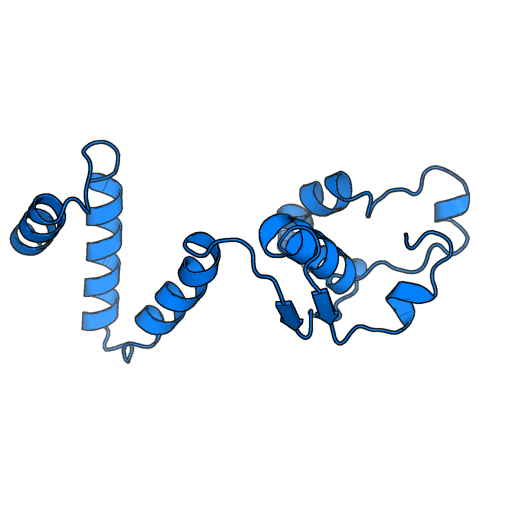42 C CA . GLY A 1 102 ? 13.900 6.606 -17.419 1.00 57.47 102 GLY A CA 1
ATOM 843 C C . GLY A 1 102 ? 13.354 6.828 -16.009 1.00 57.47 102 GLY A C 1
ATOM 844 O O . GLY A 1 102 ? 13.577 6.018 -15.105 1.00 57.47 102 GLY A O 1
ATOM 845 N N . GLU A 1 103 ? 12.693 7.967 -15.812 1.00 66.88 103 GLU A N 1
ATOM 846 C CA . GLU A 1 103 ? 12.158 8.349 -14.511 1.00 66.88 103 GLU A CA 1
ATOM 847 C C . GLU A 1 103 ? 11.150 7.294 -14.045 1.00 66.88 103 GLU A C 1
ATOM 849 O O . GLU A 1 103 ? 10.127 7.065 -14.689 1.00 66.88 103 GLU A O 1
ATOM 854 N N . LYS A 1 104 ? 11.461 6.627 -12.932 1.00 77.25 104 LYS A N 1
ATOM 855 C CA . LYS A 1 104 ? 10.584 5.612 -12.354 1.00 77.25 104 LYS A CA 1
ATOM 856 C C . LYS A 1 104 ? 9.325 6.271 -11.811 1.00 77.25 104 LYS A C 1
ATOM 858 O O . LYS A 1 104 ? 9.369 7.362 -11.232 1.00 77.25 104 LYS A O 1
ATOM 863 N N . ASP A 1 105 ? 8.208 5.583 -11.974 1.00 85.75 105 ASP A N 1
ATOM 864 C CA . ASP A 1 105 ? 6.918 6.042 -11.486 1.00 85.75 105 ASP A CA 1
ATOM 865 C C . ASP A 1 105 ? 6.344 5.088 -10.433 1.00 85.75 105 ASP A C 1
ATOM 867 O O . ASP A 1 105 ? 6.788 3.952 -10.247 1.00 85.75 105 ASP A O 1
ATOM 871 N N . PHE A 1 106 ? 5.361 5.588 -9.692 1.00 89.38 106 PHE A N 1
ATOM 872 C CA . PHE A 1 106 ? 4.705 4.873 -8.605 1.00 89.38 106 PHE A CA 1
ATOM 873 C C . PHE A 1 106 ? 3.964 3.624 -9.091 1.00 89.38 106 PHE A C 1
ATOM 875 O O . PHE A 1 106 ? 3.736 2.705 -8.305 1.00 89.38 106 PHE A O 1
ATOM 882 N N . SER A 1 107 ? 3.626 3.548 -10.382 1.00 91.75 107 SER A N 1
ATOM 883 C CA . SER A 1 107 ? 2.963 2.381 -10.955 1.00 91.75 107 SER A CA 1
ATOM 884 C C . SER A 1 107 ? 3.882 1.162 -10.985 1.00 91.75 107 SER A C 1
ATOM 886 O O . SER A 1 107 ? 3.413 0.043 -10.769 1.00 91.75 107 SER A O 1
ATOM 888 N N . MET A 1 108 ? 5.197 1.372 -11.125 1.00 91.06 108 MET A N 1
ATOM 889 C CA . MET A 1 108 ? 6.197 0.316 -10.967 1.00 91.06 108 MET A CA 1
ATOM 890 C C . MET A 1 108 ? 6.180 -0.239 -9.542 1.00 91.06 108 MET A C 1
ATOM 892 O O . MET A 1 108 ? 5.986 -1.439 -9.358 1.00 91.06 108 MET A O 1
ATOM 896 N N . LEU A 1 109 ? 6.306 0.625 -8.526 1.00 91.31 109 LEU A N 1
ATOM 897 C CA . LEU A 1 109 ? 6.257 0.199 -7.123 1.00 91.31 109 LEU A CA 1
ATOM 898 C C . LEU A 1 109 ? 4.965 -0.566 -6.822 1.00 91.31 109 LEU A C 1
ATOM 900 O O . LEU A 1 109 ? 4.999 -1.629 -6.205 1.00 91.31 109 LEU A O 1
ATOM 904 N N . PHE A 1 110 ? 3.834 -0.046 -7.297 1.00 93.00 110 PHE A N 1
ATOM 905 C CA . PHE A 1 110 ? 2.530 -0.667 -7.104 1.00 93.00 110 PHE A CA 1
ATOM 906 C C . PHE A 1 110 ? 2.450 -2.053 -7.753 1.00 93.00 110 PHE A C 1
ATOM 908 O O . PHE A 1 110 ? 1.869 -2.970 -7.176 1.00 93.00 110 PHE A O 1
ATOM 915 N N . THR A 1 111 ? 3.061 -2.225 -8.927 1.00 93.50 111 THR A N 1
ATOM 916 C CA . THR A 1 111 ? 3.161 -3.509 -9.634 1.00 93.50 111 THR A CA 1
ATOM 917 C C . THR A 1 111 ? 3.925 -4.539 -8.808 1.00 93.50 111 THR A C 1
ATOM 919 O O . THR A 1 111 ? 3.388 -5.617 -8.548 1.00 93.50 111 THR A O 1
ATOM 922 N N . TYR A 1 112 ? 5.124 -4.195 -8.322 1.00 93.06 112 TYR A N 1
ATOM 923 C CA . TYR A 1 112 ? 5.930 -5.096 -7.489 1.00 93.06 112 TYR A CA 1
ATOM 924 C C . TYR A 1 112 ? 5.231 -5.445 -6.175 1.00 93.06 112 TYR A C 1
ATOM 926 O O . TYR A 1 112 ? 5.066 -6.623 -5.865 1.00 93.06 112 TYR A O 1
ATOM 934 N N . ALA A 1 113 ? 4.745 -4.439 -5.445 1.00 93.44 113 ALA A N 1
ATOM 935 C CA . ALA A 1 113 ? 4.044 -4.652 -4.182 1.00 93.44 113 ALA A CA 1
ATOM 936 C C . ALA A 1 113 ? 2.782 -5.511 -4.369 1.00 93.44 113 ALA A C 1
ATOM 938 O O . ALA A 1 113 ? 2.482 -6.375 -3.546 1.00 93.44 113 ALA A O 1
ATOM 939 N N . THR A 1 114 ? 2.054 -5.317 -5.473 1.00 93.19 114 THR A N 1
ATOM 940 C CA . THR A 1 114 ? 0.856 -6.111 -5.760 1.00 93.19 114 THR A CA 1
ATOM 941 C C . THR A 1 114 ? 1.193 -7.564 -6.068 1.00 93.19 114 THR A C 1
ATOM 943 O O . THR A 1 114 ? 0.537 -8.471 -5.550 1.00 93.19 114 THR A O 1
ATOM 946 N N . ALA A 1 115 ? 2.210 -7.800 -6.895 1.00 94.12 115 ALA A N 1
ATOM 947 C CA . ALA A 1 115 ? 2.658 -9.150 -7.210 1.00 94.12 115 ALA A CA 1
ATOM 948 C C . ALA A 1 115 ? 3.148 -9.886 -5.951 1.00 94.12 115 ALA A C 1
ATOM 950 O O . ALA A 1 115 ? 2.798 -11.045 -5.730 1.00 94.12 115 ALA A O 1
ATOM 951 N N . ASP A 1 116 ? 3.902 -9.197 -5.097 1.00 93.25 116 ASP A N 1
ATOM 952 C CA . AS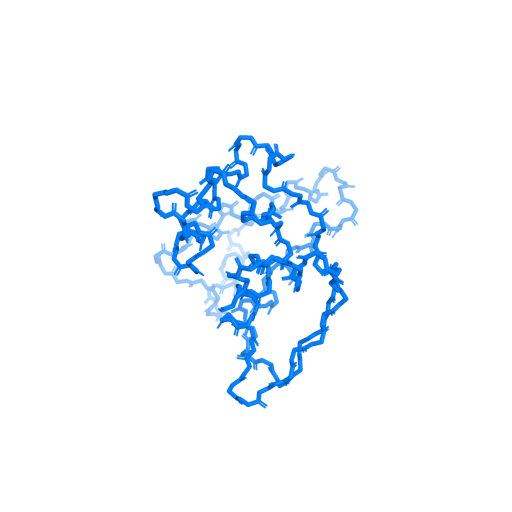P A 1 116 ? 4.482 -9.766 -3.883 1.00 93.25 116 ASP A CA 1
ATOM 953 C C . ASP A 1 116 ? 3.418 -10.101 -2.827 1.00 93.25 116 ASP A C 1
ATOM 955 O O . ASP A 1 116 ? 3.336 -11.235 -2.345 1.00 93.25 116 ASP A O 1
ATOM 959 N N . HIS A 1 117 ? 2.526 -9.158 -2.517 1.00 91.31 117 HIS A N 1
ATOM 960 C CA . HIS A 1 117 ? 1.558 -9.334 -1.435 1.00 91.31 117 HIS A CA 1
ATOM 961 C C . HIS A 1 117 ? 0.273 -10.048 -1.858 1.00 91.31 117 HIS A C 1
ATOM 963 O O . HIS A 1 117 ? -0.274 -10.818 -1.067 1.00 91.31 117 HIS A O 1
ATOM 969 N N . TYR A 1 118 ? -0.202 -9.842 -3.089 1.00 92.19 118 TYR A N 1
ATOM 970 C CA . TYR A 1 118 ? -1.558 -10.246 -3.475 1.00 92.19 118 TYR A CA 1
ATOM 971 C C . TYR A 1 118 ? -1.618 -11.318 -4.558 1.00 92.19 118 TYR A C 1
ATOM 973 O O . TYR A 1 118 ? -2.622 -12.020 -4.623 1.00 92.19 118 TYR A O 1
ATOM 981 N N . LEU A 1 119 ? -0.592 -11.505 -5.390 1.00 95.44 119 LEU A N 1
ATOM 982 C CA . LEU A 1 119 ? -0.654 -12.494 -6.469 1.00 95.44 119 LEU A CA 1
ATOM 983 C C . LEU A 1 119 ? -0.255 -13.893 -5.982 1.00 95.44 119 LEU A C 1
ATOM 985 O O . LEU A 1 119 ? 0.802 -14.089 -5.376 1.00 95.44 119 LEU A O 1
ATOM 989 N N . ALA A 1 120 ? -1.103 -14.884 -6.256 1.00 95.75 120 ALA A N 1
ATOM 990 C CA . ALA A 1 120 ? -0.815 -16.286 -5.984 1.00 95.75 120 ALA A CA 1
ATOM 991 C C . ALA A 1 120 ? 0.305 -16.801 -6.896 1.00 95.75 120 ALA A C 1
ATOM 993 O O . ALA A 1 120 ? 0.562 -16.268 -7.978 1.00 95.75 120 ALA A O 1
ATOM 994 N N . ARG A 1 121 ? 0.967 -17.885 -6.481 1.00 94.69 121 ARG A N 1
ATOM 995 C CA . ARG A 1 121 ? 1.941 -18.563 -7.342 1.00 94.69 121 ARG A CA 1
ATOM 996 C C . ARG A 1 121 ? 1.236 -19.022 -8.624 1.00 94.69 121 ARG A C 1
ATOM 998 O O . ARG A 1 121 ? 0.194 -19.659 -8.539 1.00 94.69 121 ARG A O 1
ATOM 1005 N N . ASN A 1 122 ? 1.816 -18.709 -9.783 1.00 95.06 122 ASN A N 1
ATOM 1006 C CA . ASN A 1 122 ? 1.239 -18.946 -11.117 1.00 95.06 122 ASN A CA 1
ATOM 1007 C C . ASN A 1 122 ? -0.050 -18.153 -11.427 1.00 95.06 122 ASN A C 1
ATOM 1009 O O . ASN A 1 122 ? -0.713 -18.439 -12.423 1.00 95.06 122 ASN A O 1
ATOM 1013 N N . GLY A 1 123 ? -0.403 -17.160 -10.604 1.00 96.12 123 GLY A N 1
ATOM 1014 C CA . GLY A 1 123 ? -1.500 -16.240 -10.888 1.00 96.12 123 GLY A CA 1
ATOM 1015 C C . GLY A 1 123 ? -1.182 -15.276 -12.036 1.00 96.12 123 GLY A C 1
ATOM 1016 O O . GLY A 1 123 ? -0.038 -15.149 -12.475 1.00 96.12 123 GLY A O 1
ATOM 1017 N N . LYS A 1 124 ? -2.205 -14.565 -12.513 1.00 97.94 124 LYS A N 1
ATOM 1018 C CA . LYS A 1 124 ? -2.100 -13.570 -13.588 1.00 97.94 124 LYS A CA 1
ATOM 1019 C C . LYS A 1 124 ? -2.330 -12.157 -13.057 1.00 97.94 124 LYS A C 1
ATOM 1021 O O . LYS A 1 124 ? -3.347 -11.880 -12.422 1.00 97.94 124 LYS A O 1
ATOM 1026 N N . LEU A 1 125 ? -1.398 -11.260 -13.370 1.00 97.00 125 LEU A N 1
ATOM 1027 C CA . LEU A 1 125 ? -1.509 -9.826 -13.113 1.00 97.00 125 LEU A CA 1
ATOM 1028 C C . LEU A 1 125 ? -1.884 -9.104 -14.413 1.00 97.00 125 LEU A C 1
ATOM 1030 O O . LEU A 1 125 ? -1.188 -9.246 -15.416 1.00 97.00 125 LEU A O 1
ATOM 1034 N N . GLY A 1 126 ? -2.963 -8.325 -14.392 1.00 96.75 126 GLY A N 1
ATOM 1035 C CA . GLY A 1 126 ? -3.412 -7.514 -15.523 1.00 96.75 126 GLY A CA 1
ATOM 1036 C C . GLY A 1 126 ? -3.560 -6.050 -15.134 1.00 96.75 126 GLY A C 1
ATOM 1037 O O . GLY A 1 126 ? -4.597 -5.657 -14.602 1.00 96.75 126 GLY A O 1
ATOM 1038 N N . PHE A 1 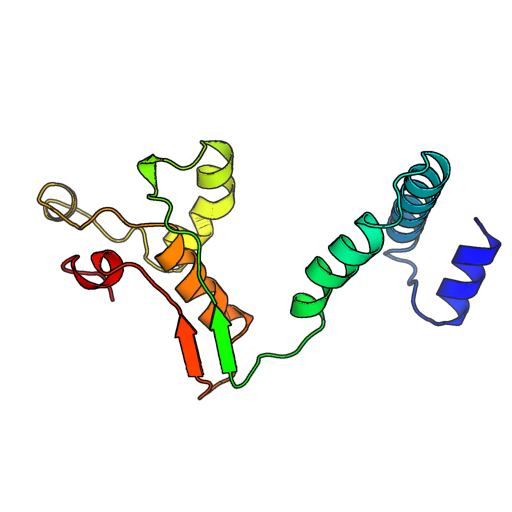127 ? -2.537 -5.240 -15.400 1.00 95.88 127 PHE A N 1
ATOM 1039 C CA . PHE A 1 127 ? -2.542 -3.812 -15.085 1.00 95.88 127 PHE A CA 1
ATOM 1040 C C . PHE A 1 127 ? -2.636 -2.938 -16.331 1.00 95.88 127 PHE A C 1
ATOM 1042 O O . PHE A 1 127 ? -1.928 -3.159 -17.312 1.00 95.88 127 PHE A O 1
ATOM 1049 N N . LEU A 1 128 ? -3.472 -1.901 -16.255 1.00 94.88 128 LEU A N 1
ATOM 1050 C CA . LEU A 1 128 ? -3.394 -0.773 -17.173 1.00 94.88 128 LEU A CA 1
ATOM 1051 C C . LEU A 1 128 ? -2.242 0.126 -16.714 1.00 94.88 128 LEU A C 1
ATOM 1053 O O . LEU A 1 128 ? -2.334 0.786 -15.682 1.00 94.88 128 LEU A O 1
ATOM 1057 N N . ILE A 1 129 ? -1.138 0.113 -17.453 1.00 91.12 129 ILE A N 1
ATOM 1058 C CA . ILE A 1 129 ? 0.106 0.769 -17.046 1.00 91.12 129 ILE A CA 1
ATOM 1059 C C . ILE A 1 129 ? 0.646 1.666 -18.156 1.00 91.12 129 ILE A C 1
ATOM 1061 O O . ILE A 1 129 ? 0.325 1.483 -19.333 1.00 91.12 129 ILE A O 1
ATOM 1065 N N . THR A 1 130 ? 1.451 2.660 -17.784 1.00 85.00 130 THR A N 1
ATOM 1066 C CA . THR A 1 130 ? 2.053 3.571 -18.757 1.00 85.00 130 THR A CA 1
ATOM 1067 C C . THR A 1 130 ? 3.082 2.839 -19.616 1.00 85.00 130 THR A C 1
ATOM 1069 O O . THR A 1 130 ? 3.778 1.927 -19.169 1.00 85.00 130 THR A O 1
ATOM 1072 N N . GLN A 1 131 ? 3.226 3.277 -20.867 1.00 82.06 131 GLN A N 1
ATOM 1073 C CA . GLN A 1 131 ? 4.256 2.743 -21.759 1.00 82.06 131 GLN A CA 1
ATOM 1074 C C . GLN A 1 131 ? 5.676 3.036 -21.239 1.00 82.06 131 GLN A C 1
ATOM 1076 O O . GLN A 1 131 ? 6.607 2.294 -21.543 1.00 82.06 131 GLN A O 1
ATOM 1081 N N . GLU A 1 132 ? 5.845 4.105 -20.455 1.00 74.56 132 GLU A N 1
ATOM 1082 C CA . GLU A 1 132 ? 7.134 4.525 -19.893 1.00 74.56 132 GLU A CA 1
ATOM 1083 C C . GLU A 1 132 ? 7.756 3.453 -18.996 1.00 74.56 132 GLU A C 1
ATOM 1085 O O . GLU A 1 132 ? 8.980 3.307 -18.986 1.00 74.56 132 GLU A O 1
ATOM 1090 N N . VAL A 1 133 ? 6.926 2.621 -18.354 1.00 75.75 133 VAL A N 1
ATOM 1091 C CA . VAL A 1 133 ? 7.399 1.463 -17.588 1.00 75.75 133 VAL A CA 1
ATOM 1092 C C . VAL A 1 133 ? 8.257 0.520 -18.429 1.00 75.75 133 VAL A C 1
ATOM 1094 O O . VAL A 1 133 ? 9.229 -0.026 -17.923 1.00 75.75 133 VAL A O 1
ATOM 1097 N N . PHE A 1 134 ? 7.986 0.400 -19.729 1.00 75.19 134 PHE A N 1
ATOM 1098 C CA . PHE A 1 134 ? 8.727 -0.482 -20.635 1.00 75.19 134 PHE A CA 1
ATOM 1099 C C . PHE A 1 134 ? 9.817 0.224 -21.454 1.00 75.19 134 PHE A C 1
ATOM 1101 O O . PHE A 1 134 ? 10.580 -0.441 -22.152 1.00 75.19 134 PHE A O 1
ATOM 1108 N N . LYS A 1 135 ? 9.909 1.560 -21.405 1.00 64.81 135 LYS A N 1
ATOM 1109 C CA . LYS A 1 135 ? 10.851 2.330 -22.240 1.00 64.81 135 LYS A CA 1
ATOM 1110 C C . LYS A 1 135 ? 12.215 2.572 -21.599 1.00 64.81 135 LYS A C 1
ATOM 1112 O O . LYS A 1 135 ? 13.150 2.951 -22.304 1.00 64.81 135 LYS A O 1
ATOM 1117 N N . SER A 1 136 ? 12.366 2.371 -20.290 1.00 53.97 136 SER A N 1
ATOM 1118 C CA . SER A 1 136 ? 13.660 2.580 -19.633 1.00 53.97 136 SER A CA 1
ATOM 1119 C C . SER A 1 136 ? 14.594 1.374 -19.831 1.00 53.97 136 SER A C 1
ATOM 1121 O O . SER A 1 136 ? 14.239 0.232 -19.545 1.00 53.97 136 SER A O 1
ATOM 1123 N N . LYS A 1 137 ? 15.818 1.604 -20.332 1.00 48.31 137 LYS A N 1
ATOM 1124 C CA . LYS A 1 137 ? 16.877 0.580 -20.298 1.00 48.31 137 LYS A CA 1
ATOM 1125 C C . LYS A 1 137 ? 17.185 0.275 -18.824 1.00 48.31 137 LYS A C 1
ATOM 1127 O O . LYS A 1 137 ? 17.743 1.128 -18.138 1.00 48.31 137 LYS A O 1
ATOM 1132 N N . GLY A 1 138 ? 16.796 -0.913 -18.352 1.00 51.75 138 GLY A N 1
ATOM 1133 C CA . GLY A 1 138 ? 16.927 -1.347 -16.952 1.00 51.75 138 GLY A CA 1
ATOM 1134 C C . GLY A 1 138 ? 15.617 -1.416 -16.150 1.00 51.75 138 GLY A C 1
ATOM 1135 O O . GLY A 1 138 ? 15.668 -1.355 -14.926 1.00 51.75 138 GLY A O 1
ATOM 1136 N N . ALA A 1 139 ? 14.459 -1.503 -16.817 1.00 45.59 139 ALA A N 1
ATOM 1137 C CA . ALA A 1 139 ? 13.136 -1.566 -16.182 1.00 45.59 139 ALA A CA 1
ATOM 1138 C C . ALA A 1 139 ? 12.700 -2.948 -15.648 1.00 45.59 139 ALA A C 1
ATOM 1140 O O . ALA A 1 139 ? 11.556 -3.090 -15.221 1.00 45.59 139 ALA A O 1
ATOM 1141 N N . GLY A 1 140 ? 13.561 -3.964 -15.697 1.00 42.38 140 GLY A N 1
ATOM 1142 C CA . GLY A 1 140 ? 13.252 -5.324 -15.256 1.00 42.38 140 GLY A CA 1
ATOM 1143 C C . GLY A 1 140 ? 14.508 -6.141 -15.037 1.00 42.38 140 GLY A C 1
ATOM 1144 O O . GLY A 1 140 ? 15.493 -5.884 -15.769 1.00 42.38 140 GLY A O 1
#

Radius of gyration: 20.91 Å; Cα contacts (8 Å, |Δi|>4): 115; chains: 1; bounding box: 51×34×51 Å

Mean predicted aligned error: 9.85 Å

Foldseek 3Di:
DVVVLVVCVVVVNDDPVCSVVVVVVVVVVVVCVVVVVPCVVVVVVCVVCVLVPDDADLEAEEEFDWAFLVRDDPVVCVVCVVLCVVVCVVPDDDPLVVPDQDGDGVVLSVVVVCCVRHHDVNGDYHYPDDPSCVPGPPSD

Solvent-accessible surface area (backbone atoms only — not comparable to full-atom values): 8447 Å² total; per-residue (Å²): 109,68,67,60,53,49,50,37,40,75,72,65,76,49,51,86,95,46,42,68,58,54,52,53,50,52,51,53,54,54,49,45,56,74,70,63,56,83,61,56,64,59,57,51,52,52,60,67,47,46,66,76,75,45,77,56,28,60,66,44,72,50,69,56,59,89,44,45,58,89,75,50,54,70,68,58,47,64,76,42,45,65,58,37,50,74,70,50,73,66,77,59,77,69,73,57,62,78,73,64,52,50,85,59,36,46,33,58,58,47,50,54,52,42,49,71,71,40,40,31,90,92,36,49,79,50,66,60,70,66,71,65,63,75,67,23,76,81,63,119